Protein AF-A0A4Q3JAD6-F1 (afdb_monomer_lite)

pLDDT: mean 87.37, std 12.97, range [42.66, 97.69]

Secondary structure (DSSP, 8-state):
-PPPPPHHHHHHHHHHTTSS---HHHHHHHHHHHHHHHHHSPPPPPHHHHHHPPPPPPPP-------TTSSHHHHHHHHHH-

Structure (mmCIF, N/CA/C/O backbone):
data_AF-A0A4Q3JAD6-F1
#
_entry.id   AF-A0A4Q3JAD6-F1
#
loop_
_atom_site.group_PDB
_atom_site.id
_atom_site.type_symbol
_atom_site.label_atom_id
_atom_site.label_alt_id
_atom_site.label_comp_id
_atom_site.label_asym_id
_atom_site.label_entity_id
_atom_site.label_seq_id
_atom_site.pdbx_PDB_ins_code
_atom_site.Cartn_x
_atom_site.Cartn_y
_atom_site.Cartn_z
_atom_site.occupancy
_atom_site.B_iso_or_equiv
_atom_site.auth_seq_id
_atom_site.auth_comp_id
_atom_site.auth_asym_id
_atom_site.auth_atom_id
_atom_site.pdbx_PDB_model_num
ATOM 1 N N . MET A 1 1 ? 17.916 -14.159 -3.649 1.00 42.66 1 MET A N 1
ATOM 2 C CA . MET A 1 1 ? 17.243 -12.913 -3.226 1.00 42.66 1 MET A CA 1
ATOM 3 C C . MET A 1 1 ? 15.758 -13.210 -3.257 1.00 42.66 1 MET A C 1
ATOM 5 O O . MET A 1 1 ? 15.300 -13.686 -4.288 1.00 42.66 1 MET A O 1
ATOM 9 N N . ALA A 1 2 ? 15.055 -13.105 -2.127 1.00 45.03 2 ALA A N 1
ATOM 10 C CA . ALA A 1 2 ? 13.612 -13.339 -2.106 1.00 45.03 2 ALA A CA 1
ATOM 11 C C . ALA A 1 2 ? 12.946 -12.341 -3.063 1.00 45.03 2 ALA A C 1
ATOM 13 O O . ALA A 1 2 ? 13.347 -11.179 -3.087 1.00 45.03 2 ALA A O 1
ATOM 14 N N . SER A 1 3 ? 12.007 -12.798 -3.893 1.00 55.09 3 SER A N 1
ATOM 15 C CA . SER A 1 3 ? 11.213 -11.884 -4.715 1.00 55.09 3 SER A CA 1
ATOM 16 C C . SER A 1 3 ? 10.540 -10.862 -3.801 1.00 55.09 3 SER A C 1
ATOM 18 O O . SER A 1 3 ? 10.007 -11.282 -2.766 1.00 55.09 3 SER A O 1
ATOM 20 N N . PRO A 1 4 ? 10.578 -9.565 -4.150 1.00 68.31 4 PRO A N 1
ATOM 21 C CA . PRO A 1 4 ? 9.959 -8.548 -3.325 1.00 68.31 4 PRO A CA 1
ATOM 22 C C . PRO A 1 4 ? 8.477 -8.871 -3.173 1.00 68.31 4 PRO A C 1
ATOM 24 O O . PRO A 1 4 ? 7.808 -9.256 -4.141 1.00 68.31 4 PRO A O 1
ATOM 27 N N . ARG A 1 5 ? 7.988 -8.817 -1.937 1.00 86.25 5 ARG A N 1
ATOM 28 C CA . ARG A 1 5 ? 6.576 -9.093 -1.665 1.00 86.25 5 ARG A CA 1
ATOM 29 C C . ARG A 1 5 ? 5.765 -7.886 -2.167 1.00 86.25 5 ARG A C 1
ATOM 31 O O . ARG A 1 5 ? 6.246 -6.765 -2.122 1.00 86.25 5 ARG A O 1
ATOM 38 N N . PRO A 1 6 ? 4.540 -8.047 -2.665 1.00 94.94 6 PRO A N 1
ATOM 39 C CA . PRO A 1 6 ? 3.669 -6.896 -2.859 1.00 94.94 6 PRO A CA 1
ATOM 40 C C . PRO A 1 6 ? 3.301 -6.259 -1.508 1.00 94.94 6 PRO A C 1
ATOM 42 O O . PRO A 1 6 ? 3.044 -6.952 -0.517 1.00 94.94 6 PRO A O 1
ATOM 45 N N . VAL A 1 7 ? 3.222 -4.934 -1.466 1.00 96.44 7 VAL A N 1
ATOM 46 C CA . VAL A 1 7 ? 2.689 -4.160 -0.339 1.00 96.44 7 VAL A CA 1
ATOM 47 C C . VAL A 1 7 ? 1.239 -4.543 -0.076 1.00 96.44 7 VAL A C 1
ATOM 49 O O . VAL A 1 7 ? 0.832 -4.654 1.081 1.00 96.44 7 VAL A O 1
ATOM 52 N N . SER A 1 8 ? 0.456 -4.778 -1.132 1.00 97.19 8 SER A N 1
ATOM 53 C CA . SER A 1 8 ? -0.932 -5.237 -1.000 1.00 97.19 8 SER A CA 1
ATOM 54 C C . SER A 1 8 ? -1.037 -6.578 -0.273 1.00 97.19 8 SER A C 1
ATOM 56 O O . SER A 1 8 ? -1.896 -6.724 0.598 1.00 97.19 8 SER A O 1
ATOM 58 N N . ASP A 1 9 ? -0.124 -7.512 -0.540 1.00 97.06 9 ASP A N 1
ATOM 59 C CA . ASP A 1 9 ? -0.070 -8.810 0.139 1.00 97.06 9 ASP A CA 1
ATOM 60 C C . ASP A 1 9 ? 0.330 -8.659 1.610 1.00 97.06 9 ASP A C 1
ATOM 62 O O . ASP A 1 9 ? -0.262 -9.288 2.492 1.00 97.06 9 ASP A O 1
ATOM 66 N N . ALA A 1 10 ? 1.313 -7.801 1.902 1.00 96.31 10 ALA A N 1
ATOM 67 C CA . ALA A 1 10 ? 1.719 -7.514 3.276 1.00 96.3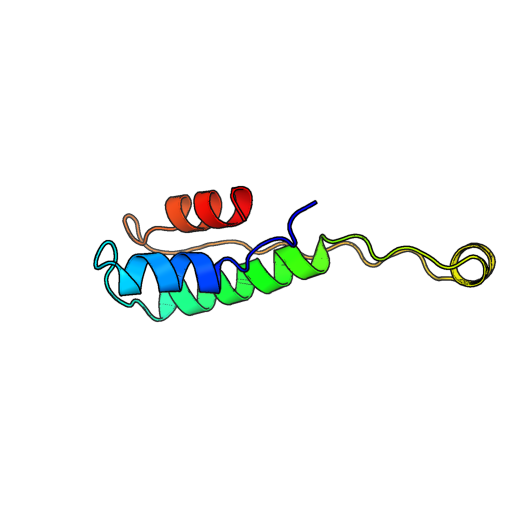1 10 ALA A CA 1
ATOM 68 C C . ALA A 1 10 ? 0.576 -6.869 4.082 1.00 96.31 10 ALA A C 1
ATOM 70 O O . ALA A 1 10 ? 0.293 -7.287 5.209 1.00 96.31 10 ALA A O 1
ATOM 71 N N . LEU A 1 11 ? -0.142 -5.916 3.480 1.00 97.38 11 LEU A N 1
ATOM 72 C CA . LEU A 1 11 ? -1.331 -5.297 4.063 1.00 97.38 11 LEU A CA 1
ATOM 73 C C . LEU A 1 11 ? -2.445 -6.330 4.297 1.00 97.38 11 LEU A C 1
ATOM 75 O O . LEU A 1 11 ? -3.014 -6.389 5.389 1.00 97.38 11 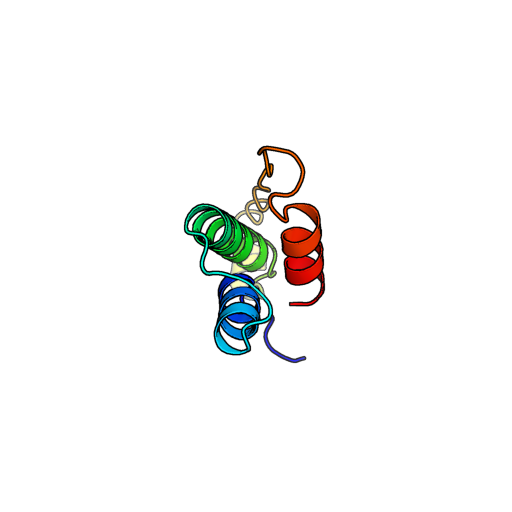LEU A O 1
ATOM 79 N N . ALA A 1 12 ? -2.735 -7.176 3.305 1.00 97.06 12 ALA A N 1
ATOM 80 C CA . ALA A 1 12 ? -3.745 -8.226 3.411 1.00 97.06 12 ALA A CA 1
ATOM 81 C C . ALA A 1 12 ? -3.412 -9.225 4.528 1.00 97.06 12 ALA A C 1
ATOM 83 O O . ALA A 1 12 ? -4.300 -9.633 5.276 1.00 97.06 12 ALA A O 1
ATOM 84 N N . ALA A 1 13 ? -2.133 -9.567 4.706 1.00 96.81 13 ALA A N 1
ATOM 85 C CA . ALA A 1 13 ? -1.686 -10.430 5.792 1.00 96.81 13 ALA A CA 1
ATOM 86 C C . ALA A 1 13 ? -1.912 -9.801 7.178 1.00 96.81 13 ALA A C 1
ATOM 88 O O . ALA A 1 13 ? -2.276 -10.511 8.115 1.00 96.81 13 ALA A O 1
ATOM 89 N N . LEU A 1 14 ? -1.728 -8.484 7.331 1.00 96.62 14 LEU A N 1
ATOM 90 C CA . LEU A 1 14 ? -2.034 -7.779 8.582 1.00 96.62 14 LEU A CA 1
ATOM 91 C C . LEU A 1 14 ? -3.538 -7.748 8.875 1.00 96.62 14 LEU A C 1
ATOM 93 O O . LEU A 1 14 ? -3.939 -7.952 10.023 1.00 96.62 14 LEU A O 1
ATOM 97 N N . VAL A 1 15 ? -4.368 -7.555 7.846 1.00 97.62 15 VAL A N 1
ATOM 98 C CA . VAL A 1 15 ? -5.832 -7.629 7.973 1.00 97.62 15 VAL A CA 1
ATOM 99 C C . VAL A 1 15 ? -6.276 -9.042 8.351 1.00 97.62 15 VAL A C 1
ATOM 101 O O . VAL A 1 15 ? -7.050 -9.211 9.289 1.00 97.62 15 VAL A O 1
ATOM 104 N N . ALA A 1 16 ? -5.741 -10.072 7.690 1.00 97.69 16 ALA A N 1
ATOM 105 C CA . ALA A 1 16 ? -6.058 -11.471 7.981 1.00 97.69 16 ALA A CA 1
ATOM 106 C C . ALA A 1 16 ? -5.673 -11.885 9.413 1.00 97.69 16 ALA A C 1
ATOM 108 O O . ALA A 1 16 ? -6.342 -12.718 10.020 1.00 97.69 16 ALA A O 1
ATOM 109 N N . LYS A 1 17 ? -4.620 -11.279 9.975 1.00 97.56 17 LYS A N 1
ATOM 110 C CA . LYS A 1 17 ? -4.199 -11.463 11.374 1.00 97.56 17 LYS A CA 1
ATOM 111 C C . LYS A 1 17 ? -5.019 -10.644 12.381 1.00 97.56 17 LYS A C 1
ATOM 113 O O . LYS A 1 17 ? -4.761 -10.742 13.576 1.00 97.56 17 LYS A O 1
ATOM 118 N N . GLY A 1 18 ? -5.955 -9.812 11.924 1.00 97.44 18 GLY A N 1
ATOM 119 C CA . GLY A 1 18 ? -6.744 -8.916 12.772 1.00 97.44 18 GLY A CA 1
ATOM 120 C C . GLY A 1 18 ? -5.965 -7.720 13.333 1.00 97.44 18 GLY A C 1
ATOM 121 O O . GLY A 1 18 ? -6.487 -7.005 14.182 1.00 97.44 18 GLY A O 1
ATOM 122 N N . ALA A 1 19 ? -4.732 -7.482 12.870 1.00 96.75 19 ALA A N 1
ATOM 123 C CA . ALA A 1 19 ? -3.919 -6.345 13.304 1.00 96.75 19 ALA A CA 1
ATOM 124 C C . ALA A 1 19 ? -4.408 -5.019 12.698 1.00 96.75 19 ALA A C 1
ATOM 126 O O . ALA A 1 19 ? -4.204 -3.955 13.278 1.00 96.75 19 ALA A O 1
ATOM 127 N N . LEU A 1 20 ? -5.056 -5.088 11.532 1.00 95.62 20 LEU A N 1
ATOM 128 C CA . LEU A 1 20 ? -5.667 -3.955 10.845 1.00 95.62 20 LEU A CA 1
ATOM 129 C C . LEU A 1 20 ? -7.104 -4.291 10.447 1.00 95.62 20 LEU A C 1
ATOM 131 O O . LEU A 1 20 ? -7.445 -5.442 10.180 1.00 95.62 20 LEU A O 1
ATOM 135 N N . THR A 1 21 ? -7.943 -3.262 10.365 1.00 95.88 21 THR A N 1
ATOM 136 C CA . THR A 1 21 ? -9.264 -3.378 9.735 1.00 95.88 21 THR A CA 1
ATOM 137 C C . THR A 1 21 ? -9.121 -3.180 8.230 1.00 95.88 21 THR A C 1
ATOM 139 O O . THR A 1 21 ? -8.289 -2.397 7.778 1.00 95.88 21 THR A O 1
ATOM 142 N N . CYS A 1 22 ? -9.943 -3.878 7.450 1.00 94.69 22 CYS A N 1
ATOM 143 C CA . CYS A 1 22 ? -10.011 -3.695 6.006 1.00 94.69 22 CYS A CA 1
ATOM 144 C C . CYS A 1 22 ? -10.374 -2.236 5.656 1.00 94.69 22 CYS A C 1
ATOM 146 O O . CYS A 1 22 ? -11.451 -1.763 6.018 1.00 94.69 22 CYS A O 1
ATOM 148 N N . ASP A 1 23 ? -9.484 -1.535 4.947 1.00 95.62 23 ASP A N 1
ATOM 149 C CA . ASP A 1 23 ? -9.691 -0.169 4.454 1.00 95.62 23 ASP A CA 1
ATOM 150 C C . ASP A 1 23 ? -9.408 -0.111 2.944 1.00 95.62 23 ASP A C 1
ATOM 152 O O . ASP A 1 23 ? -8.274 -0.288 2.489 1.00 95.62 23 ASP A O 1
ATOM 156 N N . SER A 1 24 ? -10.451 0.164 2.157 1.00 95.56 24 SER A N 1
ATOM 157 C CA . SER A 1 24 ? -10.369 0.277 0.693 1.00 95.56 24 SER A CA 1
ATOM 158 C C . SER A 1 24 ? -9.376 1.343 0.206 1.00 95.56 24 SER A C 1
ATOM 160 O O . SER A 1 24 ? -8.741 1.161 -0.833 1.00 95.56 24 SER A O 1
ATOM 162 N N . LEU A 1 25 ? -9.181 2.434 0.959 1.00 95.12 25 LEU A N 1
ATOM 163 C CA . LEU A 1 25 ? -8.226 3.482 0.596 1.00 95.12 25 LEU A CA 1
ATOM 164 C C . LEU A 1 25 ? -6.788 3.014 0.814 1.00 95.12 25 LEU A C 1
ATOM 166 O O . LEU A 1 25 ? -5.915 3.314 0.000 1.00 95.12 25 LEU A O 1
ATOM 170 N N . GLN A 1 26 ? -6.543 2.242 1.877 1.00 96.50 26 GLN A N 1
ATOM 171 C CA . GLN A 1 26 ? -5.235 1.628 2.104 1.00 96.50 26 GLN A CA 1
ATOM 172 C C . GLN A 1 26 ? -4.918 0.578 1.039 1.00 96.50 26 GLN A C 1
ATOM 174 O O . GLN A 1 26 ? -3.787 0.532 0.567 1.00 96.50 26 GLN A O 1
ATOM 179 N N . GLN A 1 27 ? -5.906 -0.206 0.599 1.00 96.75 27 GLN A N 1
ATOM 180 C CA . GLN A 1 27 ? -5.728 -1.171 -0.492 1.00 96.75 27 GLN A CA 1
ATOM 181 C C . GLN A 1 27 ? -5.374 -0.485 -1.816 1.00 96.75 27 GLN A C 1
ATOM 183 O O . GLN A 1 27 ? -4.430 -0.894 -2.487 1.00 96.75 27 GLN A O 1
ATOM 188 N N . ALA A 1 28 ? -6.083 0.591 -2.175 1.00 96.75 28 ALA A N 1
ATOM 189 C CA . ALA A 1 28 ? -5.787 1.355 -3.387 1.00 96.75 28 ALA A CA 1
ATOM 190 C C . ALA A 1 28 ? -4.391 2.005 -3.337 1.00 96.75 28 ALA A C 1
ATOM 192 O O . ALA A 1 28 ? -3.655 2.018 -4.329 1.00 96.75 28 ALA A O 1
ATOM 193 N N . ALA A 1 29 ? -4.006 2.516 -2.166 1.00 97.00 29 ALA A N 1
ATOM 194 C CA . ALA A 1 29 ? -2.666 3.029 -1.924 1.00 97.00 29 ALA A CA 1
ATOM 195 C C . ALA A 1 29 ? -1.601 1.927 -2.059 1.00 97.00 29 ALA A C 1
ATOM 197 O O . ALA A 1 29 ? -0.636 2.119 -2.793 1.00 97.00 29 ALA A O 1
ATOM 198 N N . ALA A 1 30 ? -1.800 0.763 -1.435 1.00 97.12 30 ALA A N 1
ATOM 199 C CA . ALA A 1 30 ? -0.888 -0.377 -1.527 1.00 97.12 30 ALA A CA 1
ATOM 200 C C . ALA A 1 30 ? -0.713 -0.861 -2.977 1.00 97.12 30 ALA A C 1
ATOM 202 O O . ALA A 1 30 ? 0.415 -0.999 -3.432 1.00 97.12 30 ALA A O 1
ATOM 203 N N . ALA A 1 31 ? -1.796 -0.977 -3.751 1.00 96.94 31 ALA A N 1
ATOM 204 C CA . ALA A 1 31 ? -1.720 -1.334 -5.172 1.00 96.94 31 ALA A CA 1
ATOM 205 C C . ALA A 1 31 ? -0.938 -0.299 -6.006 1.00 96.94 31 ALA A C 1
ATOM 207 O O . ALA A 1 31 ? -0.218 -0.637 -6.948 1.00 96.94 31 ALA A O 1
ATOM 208 N N . THR A 1 32 ? -1.044 0.988 -5.654 1.00 96.62 32 THR A N 1
ATOM 209 C CA . THR A 1 32 ? -0.245 2.042 -6.295 1.00 96.62 32 THR A CA 1
ATOM 210 C C . THR A 1 32 ? 1.242 1.878 -5.982 1.00 96.62 32 THR A C 1
ATOM 212 O O . THR A 1 32 ? 2.072 2.144 -6.853 1.00 96.62 32 THR A O 1
ATOM 215 N N . LEU A 1 33 ? 1.579 1.444 -4.767 1.00 96.06 33 LEU A N 1
ATOM 216 C CA . LEU A 1 33 ? 2.950 1.176 -4.339 1.00 96.06 33 LEU A CA 1
ATOM 217 C C . LEU A 1 33 ? 3.512 -0.099 -4.962 1.00 96.06 33 LEU A C 1
ATOM 219 O O . LEU A 1 33 ? 4.657 -0.071 -5.395 1.00 96.06 33 LEU A O 1
ATOM 223 N N . ASP A 1 34 ? 2.704 -1.142 -5.142 1.00 95.75 34 ASP A N 1
ATOM 224 C CA . ASP A 1 34 ? 3.101 -2.346 -5.885 1.00 95.75 34 ASP A CA 1
ATOM 225 C C . ASP A 1 34 ? 3.555 -2.000 -7.302 1.00 95.75 34 ASP A C 1
ATOM 227 O O . ASP A 1 34 ? 4.593 -2.467 -7.770 1.00 95.75 34 ASP A O 1
ATOM 231 N N . ARG A 1 35 ? 2.814 -1.112 -7.979 1.00 94.06 35 ARG A N 1
ATOM 232 C CA . ARG A 1 35 ? 3.223 -0.586 -9.286 1.00 94.06 35 ARG A CA 1
ATOM 233 C C . ARG A 1 35 ? 4.560 0.152 -9.195 1.00 94.06 35 ARG A C 1
ATOM 235 O O . ARG A 1 35 ? 5.409 -0.056 -10.053 1.00 94.06 35 ARG A O 1
ATOM 242 N N . VAL A 1 36 ? 4.757 1.020 -8.195 1.00 93.38 36 VAL A N 1
ATOM 243 C CA . VAL A 1 36 ? 6.037 1.737 -8.024 1.00 93.38 36 VAL A CA 1
ATOM 244 C C . VAL A 1 36 ? 7.181 0.748 -7.804 1.00 93.38 36 VAL A C 1
ATOM 246 O O . VAL A 1 36 ? 8.215 0.894 -8.446 1.00 93.38 36 VAL A O 1
ATOM 249 N N . ALA A 1 37 ? 6.996 -0.265 -6.955 1.00 91.88 37 ALA A N 1
ATOM 250 C CA . ALA A 1 37 ? 7.990 -1.307 -6.712 1.00 91.88 37 ALA A CA 1
ATOM 251 C C . ALA A 1 37 ? 8.330 -2.045 -8.012 1.00 91.88 37 ALA A C 1
ATOM 253 O O . ALA A 1 37 ? 9.499 -2.164 -8.369 1.00 91.88 37 ALA A O 1
ATOM 254 N N . ALA A 1 38 ? 7.314 -2.462 -8.772 1.00 89.69 38 ALA A N 1
ATOM 255 C CA . ALA A 1 38 ? 7.498 -3.135 -10.054 1.00 89.69 38 ALA A CA 1
ATOM 256 C C . ALA A 1 38 ? 8.224 -2.260 -11.092 1.00 89.69 38 ALA A C 1
ATOM 258 O O . ALA A 1 38 ? 9.050 -2.770 -11.847 1.00 89.69 38 ALA A O 1
ATOM 259 N N . ASP A 1 39 ? 7.945 -0.953 -11.116 1.00 88.12 39 ASP A N 1
ATOM 260 C CA . ASP A 1 39 ? 8.623 0.010 -11.990 1.00 88.12 39 ASP A CA 1
ATOM 261 C C . ASP A 1 39 ? 10.092 0.243 -11.577 1.00 88.12 39 ASP A C 1
ATOM 263 O O . ASP A 1 39 ? 10.910 0.604 -12.423 1.00 88.12 39 ASP A O 1
ATOM 267 N N . LEU A 1 40 ? 10.428 0.063 -10.292 1.00 87.06 40 LEU A N 1
ATOM 268 C CA . LEU A 1 40 ? 11.785 0.222 -9.752 1.00 87.06 40 LEU A CA 1
ATOM 269 C C . LEU A 1 40 ? 12.677 -1.005 -9.968 1.00 87.06 40 LEU A C 1
ATOM 271 O O . LEU A 1 40 ? 13.900 -0.863 -9.976 1.00 87.06 40 LEU A O 1
ATOM 275 N N . VAL A 1 41 ? 12.102 -2.198 -10.143 1.00 83.69 41 VAL A N 1
ATOM 276 C CA . VAL A 1 41 ? 12.881 -3.412 -10.421 1.00 83.69 41 VAL A CA 1
ATOM 277 C C . VAL A 1 41 ? 13.552 -3.282 -11.790 1.00 83.69 41 VAL A C 1
ATOM 279 O O . VAL A 1 41 ? 12.893 -3.283 -12.834 1.00 83.69 41 VAL A O 1
ATOM 282 N N . GLU A 1 42 ? 14.886 -3.204 -11.799 1.00 70.12 42 GLU A N 1
ATOM 283 C CA . GLU A 1 42 ? 15.653 -3.217 -13.042 1.00 70.12 42 GLU A CA 1
ATOM 284 C C . GLU A 1 42 ? 15.439 -4.541 -13.781 1.00 70.12 42 GLU A C 1
ATOM 286 O O . GLU A 1 42 ? 15.712 -5.629 -13.269 1.00 70.12 42 GLU A O 1
ATOM 291 N N . LYS A 1 43 ? 14.968 -4.453 -15.027 1.00 66.69 43 LYS A N 1
ATOM 292 C CA . LYS A 1 43 ? 14.943 -5.611 -15.919 1.00 66.69 43 LYS A CA 1
ATOM 293 C C . LYS A 1 43 ? 16.355 -5.842 -16.462 1.00 66.69 43 LYS A C 1
ATOM 295 O O . LYS A 1 43 ? 16.939 -4.893 -16.995 1.00 66.69 43 LYS A O 1
ATOM 300 N N . PRO A 1 44 ? 16.900 -7.071 -16.382 1.00 61.12 44 PRO A N 1
ATOM 301 C CA . PRO A 1 44 ? 18.190 -7.373 -16.987 1.00 61.12 44 PRO A CA 1
ATOM 302 C C . PRO A 1 44 ? 18.123 -7.076 -18.488 1.00 61.12 44 PRO A C 1
ATOM 304 O O . PRO A 1 44 ? 17.235 -7.567 -19.186 1.00 61.12 44 PRO A O 1
ATOM 307 N N . ARG A 1 45 ? 19.039 -6.235 -18.978 1.00 64.56 45 ARG A N 1
ATOM 308 C CA . ARG A 1 45 ? 19.140 -5.920 -20.407 1.00 64.56 45 ARG A CA 1
ATOM 309 C C . ARG A 1 45 ? 19.834 -7.053 -21.145 1.00 64.56 45 ARG A C 1
ATOM 311 O O . ARG A 1 45 ? 20.892 -7.509 -20.714 1.00 64.56 45 ARG A O 1
ATOM 318 N N . GLY A 1 46 ? 19.270 -7.473 -22.275 1.00 70.75 46 GLY A N 1
ATOM 319 C CA . GLY A 1 46 ? 19.951 -8.390 -23.181 1.00 70.75 46 GLY A CA 1
ATOM 320 C C . GLY A 1 46 ? 21.116 -7.714 -23.915 1.00 70.75 46 GLY A C 1
ATOM 321 O O . GLY A 1 46 ? 21.196 -6.490 -24.008 1.00 70.75 46 GLY A O 1
ATOM 322 N N . ILE A 1 47 ? 22.002 -8.520 -24.507 1.00 73.81 47 ILE A N 1
ATOM 323 C CA . ILE A 1 47 ? 23.158 -8.037 -25.292 1.00 73.81 47 ILE A CA 1
ATOM 324 C C . ILE A 1 47 ? 22.695 -7.150 -26.467 1.00 73.81 47 ILE A C 1
ATOM 326 O O . ILE A 1 47 ? 23.315 -6.133 -26.771 1.00 73.81 47 ILE A O 1
ATOM 330 N N . LEU A 1 48 ? 21.558 -7.488 -27.086 1.00 74.19 48 LEU A N 1
ATOM 331 C CA . LEU A 1 48 ? 20.957 -6.707 -28.174 1.00 74.19 48 LEU A CA 1
ATOM 332 C C . LEU A 1 48 ? 20.349 -5.376 -27.690 1.00 74.19 48 LEU A C 1
ATOM 334 O O . LEU A 1 48 ? 20.462 -4.368 -28.390 1.00 74.19 48 LEU A O 1
ATOM 338 N N . ASP A 1 49 ? 19.787 -5.334 -26.475 1.00 70.56 49 ASP A N 1
ATOM 339 C CA . ASP A 1 49 ? 19.269 -4.097 -25.867 1.00 70.56 49 ASP A CA 1
ATOM 340 C C . ASP A 1 49 ? 20.393 -3.103 -25.552 1.00 70.56 49 ASP A C 1
ATOM 342 O O . ASP A 1 49 ? 20.166 -1.896 -25.512 1.00 70.56 49 ASP A O 1
ATOM 346 N N . SER A 1 50 ? 21.623 -3.580 -25.343 1.00 69.12 50 SER A N 1
ATOM 347 C CA . SER A 1 50 ? 22.779 -2.703 -25.142 1.00 69.12 50 SER A CA 1
ATOM 348 C C . SER A 1 50 ? 23.247 -2.010 -26.426 1.00 69.12 50 SER A C 1
ATOM 350 O O . SER A 1 50 ? 23.868 -0.954 -26.333 1.00 69.12 50 SER A O 1
ATOM 352 N N . LEU A 1 51 ? 22.991 -2.592 -27.604 1.00 75.88 51 LEU A N 1
ATOM 353 C CA . LEU A 1 51 ? 23.464 -2.067 -28.893 1.00 75.88 51 LEU A CA 1
ATOM 354 C C . LEU A 1 51 ? 22.413 -1.214 -29.614 1.00 75.88 51 LEU A C 1
ATOM 356 O O . LEU A 1 51 ? 22.773 -0.272 -30.313 1.00 75.88 51 LEU A O 1
ATOM 360 N N . PHE A 1 52 ? 21.124 -1.515 -29.430 1.00 79.50 52 PHE A N 1
ATOM 361 C CA . PHE A 1 52 ? 20.029 -0.818 -30.122 1.00 79.50 52 PHE A CA 1
ATOM 362 C C . PHE A 1 52 ? 18.880 -0.382 -29.197 1.00 79.50 52 PHE A C 1
ATOM 364 O O . PHE A 1 52 ? 17.885 0.177 -29.664 1.00 79.50 52 PHE A O 1
ATOM 371 N N . GLY A 1 53 ? 18.978 -0.640 -27.890 1.00 68.50 53 GLY A N 1
ATOM 372 C CA . GLY A 1 53 ? 17.899 -0.372 -26.943 1.00 68.50 53 GLY A CA 1
ATOM 373 C C . GLY A 1 53 ? 17.787 1.098 -26.544 1.00 68.50 53 GLY A C 1
ATOM 374 O O . GLY A 1 53 ? 18.771 1.826 -26.402 1.00 68.50 53 GLY A O 1
ATOM 375 N N . LYS A 1 54 ? 16.547 1.539 -26.317 1.00 68.69 54 LYS A N 1
ATOM 376 C CA . LYS A 1 54 ? 16.255 2.853 -25.732 1.00 68.69 54 LYS A CA 1
ATOM 377 C C . LYS A 1 54 ? 16.655 2.876 -24.249 1.00 68.69 54 LYS A C 1
ATOM 379 O O . LYS A 1 54 ? 16.572 1.841 -23.583 1.00 68.69 54 LYS A O 1
ATOM 384 N N . PRO A 1 55 ? 17.046 4.045 -23.705 1.00 68.31 55 PRO A N 1
ATOM 385 C CA . PRO A 1 55 ? 17.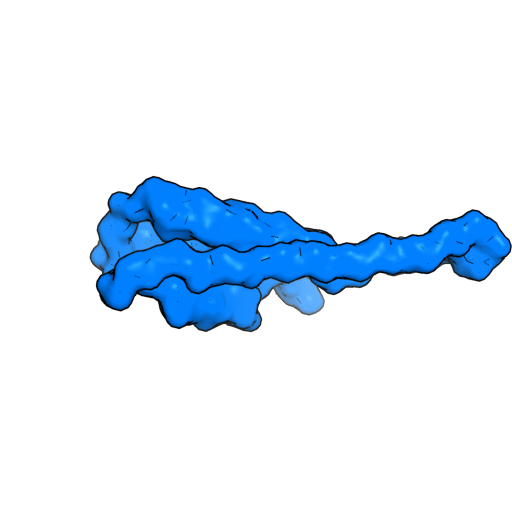300 4.186 -22.275 1.00 68.31 55 PRO A CA 1
ATOM 386 C C . PRO A 1 55 ? 16.065 3.773 -21.459 1.00 68.31 55 PRO A C 1
ATOM 388 O O . PRO A 1 55 ? 14.932 3.902 -21.939 1.00 68.31 55 PRO A O 1
ATOM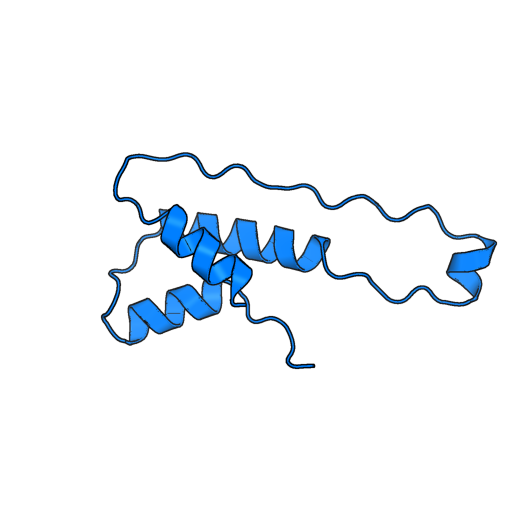 391 N N . PRO A 1 56 ? 16.266 3.263 -20.232 1.00 69.31 56 PRO A N 1
ATOM 392 C CA . PRO A 1 56 ? 15.183 2.718 -19.442 1.00 69.31 56 PRO A CA 1
ATOM 393 C C . PRO A 1 56 ? 14.290 3.880 -19.005 1.00 69.31 56 PRO A C 1
ATOM 395 O O . PRO A 1 56 ? 14.768 4.957 -18.637 1.00 69.31 56 PRO A O 1
ATOM 398 N N . ARG A 1 57 ? 12.974 3.690 -19.069 1.00 73.81 57 ARG A N 1
ATOM 399 C CA . ARG A 1 57 ? 12.046 4.716 -18.600 1.00 73.81 57 ARG A CA 1
ATOM 40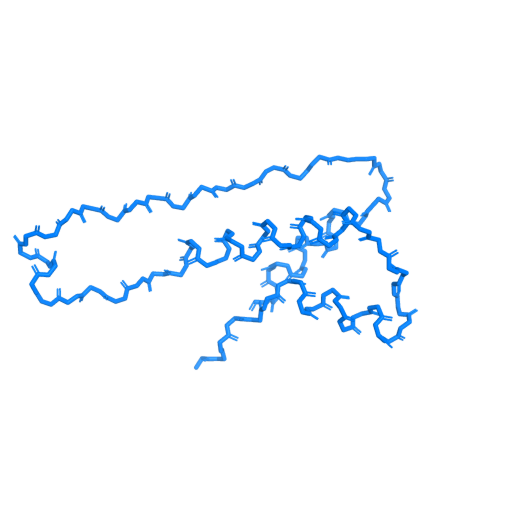0 C C . ARG A 1 57 ? 12.174 4.809 -17.082 1.00 73.81 57 ARG A C 1
ATOM 402 O O . ARG A 1 57 ? 11.952 3.815 -16.403 1.00 73.81 57 ARG A O 1
ATOM 409 N N . ALA A 1 58 ? 12.513 5.990 -16.569 1.00 81.75 58 ALA A N 1
ATOM 410 C CA . ALA A 1 58 ? 12.585 6.217 -15.130 1.00 81.75 58 ALA A CA 1
ATOM 411 C C . ALA A 1 58 ? 11.240 5.885 -14.462 1.00 81.75 58 ALA A C 1
ATOM 413 O O . ALA A 1 58 ? 10.179 6.288 -14.962 1.00 81.75 58 ALA A O 1
ATOM 414 N N . ALA A 1 59 ? 11.301 5.166 -13.339 1.00 87.38 59 ALA A N 1
ATOM 415 C CA . ALA A 1 59 ? 10.131 4.827 -12.545 1.00 87.38 59 ALA A CA 1
ATOM 416 C C . ALA A 1 59 ? 9.417 6.104 -12.086 1.00 87.38 59 ALA A C 1
ATOM 418 O O . ALA A 1 59 ? 10.039 7.050 -11.597 1.00 87.38 59 ALA A O 1
ATOM 419 N N . ARG A 1 60 ? 8.091 6.146 -12.245 1.00 90.56 60 ARG A N 1
ATOM 420 C CA . ARG A 1 60 ? 7.282 7.253 -11.727 1.00 90.56 60 ARG A CA 1
ATOM 421 C C . ARG A 1 60 ? 6.842 6.932 -10.305 1.00 90.56 60 ARG A C 1
ATOM 423 O O . ARG A 1 60 ? 6.087 5.980 -10.092 1.00 90.56 60 ARG A O 1
ATOM 430 N N . GLY A 1 61 ? 7.278 7.764 -9.362 1.00 93.06 61 GLY A N 1
ATOM 431 C CA . GLY A 1 61 ? 6.853 7.692 -7.966 1.00 93.06 61 GLY A CA 1
ATOM 432 C C . GLY A 1 61 ? 5.362 7.984 -7.769 1.00 93.06 61 GLY A C 1
ATOM 433 O O . GLY A 1 61 ? 4.638 8.327 -8.707 1.00 93.06 61 GLY A O 1
ATOM 434 N N . ALA A 1 62 ? 4.906 7.845 -6.528 1.00 94.25 62 ALA A N 1
ATOM 435 C CA . ALA A 1 62 ? 3.557 8.191 -6.093 1.00 94.25 62 ALA A CA 1
ATOM 436 C C . ALA A 1 62 ? 3.628 9.097 -4.859 1.00 94.25 62 ALA A C 1
ATOM 438 O O . ALA A 1 62 ? 4.549 8.976 -4.054 1.00 94.25 62 ALA A O 1
ATOM 439 N N . TYR A 1 63 ? 2.652 9.994 -4.709 1.00 95.06 63 TYR A N 1
ATOM 440 C CA . TYR A 1 63 ? 2.522 10.839 -3.525 1.00 95.06 63 TYR A CA 1
ATOM 441 C C . TYR A 1 63 ?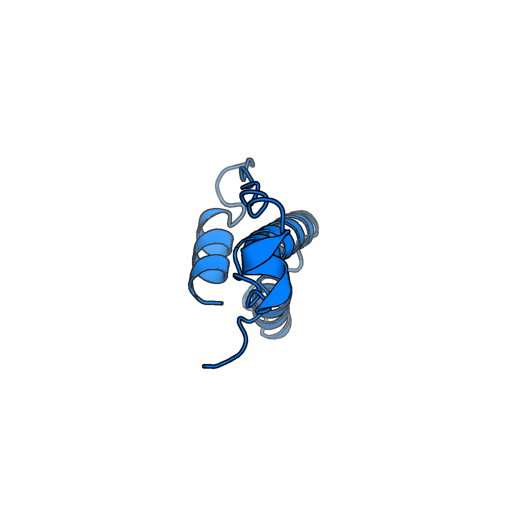 1.309 10.397 -2.710 1.00 95.06 63 TYR A C 1
ATOM 443 O O . TYR A 1 63 ? 0.176 10.443 -3.190 1.00 95.06 63 TYR A O 1
ATOM 451 N N . LEU A 1 64 ? 1.549 9.957 -1.477 1.00 93.94 64 LEU A N 1
ATOM 452 C CA . LEU A 1 64 ? 0.500 9.523 -0.560 1.00 93.94 64 LEU A CA 1
ATOM 453 C C . LEU A 1 64 ? -0.065 10.722 0.197 1.00 93.94 64 LEU A C 1
ATOM 455 O O . LEU A 1 64 ? 0.574 11.268 1.095 1.00 93.94 64 LEU A O 1
ATOM 459 N N . VAL A 1 65 ? -1.299 11.094 -0.132 1.00 93.75 65 VAL A N 1
ATOM 460 C CA . VAL A 1 65 ? -2.045 12.164 0.536 1.00 93.75 65 VAL A CA 1
ATOM 461 C C . VAL A 1 65 ? -3.270 11.594 1.243 1.00 93.75 65 VAL A C 1
ATOM 463 O O . VAL A 1 65 ? -3.935 10.690 0.749 1.00 93.75 65 VAL A O 1
ATOM 466 N N . GLY A 1 66 ? -3.567 12.112 2.431 1.00 91.94 66 GLY A N 1
ATOM 467 C CA . GLY A 1 66 ? -4.728 11.688 3.206 1.00 91.94 66 GLY A CA 1
ATOM 468 C C . GLY A 1 66 ? -4.691 12.208 4.636 1.00 91.94 66 GLY A C 1
ATOM 469 O O . GLY A 1 66 ? -3.651 12.671 5.113 1.00 91.94 66 GLY A O 1
ATOM 470 N N . GLN A 1 67 ? -5.820 12.088 5.335 1.00 93.06 67 GLN A N 1
ATOM 471 C CA . GLN A 1 67 ? -5.979 12.534 6.722 1.00 93.06 67 GLN A CA 1
ATOM 472 C C . GLN A 1 67 ? -4.932 11.914 7.670 1.00 93.06 67 GLN A C 1
ATOM 474 O O . GLN A 1 67 ? -4.354 10.852 7.402 1.00 93.06 67 GLN A O 1
ATOM 479 N N . VAL A 1 68 ? -4.666 12.593 8.788 1.00 92.69 68 VAL A N 1
ATOM 480 C CA . VAL A 1 68 ? -3.808 12.077 9.869 1.00 92.69 68 VAL A CA 1
ATOM 481 C C . VAL A 1 68 ? -4.405 10.772 10.417 1.00 92.69 68 VAL A C 1
ATOM 483 O O . VAL A 1 68 ? -5.620 10.606 10.435 1.00 92.69 68 VAL A O 1
ATOM 486 N N . GLY A 1 69 ? -3.552 9.816 10.797 1.00 91.06 69 GLY A N 1
ATOM 487 C CA . GLY A 1 69 ? -3.989 8.530 11.361 1.00 91.06 69 GLY A CA 1
ATOM 488 C C . GLY A 1 69 ? -4.435 7.467 10.347 1.00 91.06 69 GLY A C 1
ATOM 489 O O . GLY A 1 69 ? -4.740 6.352 10.740 1.00 91.06 69 GLY A O 1
ATOM 490 N N . ARG A 1 70 ? -4.414 7.749 9.036 1.00 91.75 70 ARG A N 1
ATOM 491 C CA . ARG A 1 70 ? -4.812 6.784 7.983 1.00 91.75 70 ARG A CA 1
ATOM 492 C C . ARG A 1 70 ? -3.746 5.750 7.593 1.00 91.75 70 ARG A C 1
ATOM 494 O O . ARG A 1 70 ? -3.892 5.069 6.586 1.00 91.75 70 ARG A O 1
ATOM 501 N N . GLY A 1 71 ? -2.658 5.640 8.356 1.00 93.94 71 GLY A N 1
ATOM 502 C CA . GLY A 1 71 ? -1.633 4.612 8.127 1.00 93.94 71 GLY A CA 1
ATOM 503 C C . GLY A 1 71 ? -0.695 4.860 6.939 1.00 93.94 71 GLY A C 1
ATOM 504 O O . GLY A 1 71 ? -0.093 3.917 6.448 1.00 93.94 71 GLY A O 1
ATOM 505 N N . LYS A 1 72 ? -0.530 6.109 6.480 1.00 96.44 72 LYS A N 1
ATOM 506 C CA . LYS A 1 72 ? 0.392 6.443 5.371 1.00 96.44 72 LYS A CA 1
ATOM 507 C C . LYS A 1 72 ? 1.842 6.034 5.658 1.00 96.44 72 LYS A C 1
ATOM 509 O O . LYS A 1 72 ? 2.480 5.464 4.788 1.00 96.44 72 LYS A O 1
ATOM 514 N N . THR A 1 73 ? 2.340 6.315 6.866 1.00 95.88 73 THR A N 1
ATOM 515 C CA . THR A 1 73 ? 3.694 5.917 7.291 1.00 95.88 73 THR A CA 1
ATOM 516 C C . THR A 1 73 ? 3.829 4.401 7.320 1.00 95.88 73 THR A C 1
ATOM 518 O O . THR A 1 73 ? 4.718 3.882 6.673 1.00 95.88 73 THR A O 1
ATOM 521 N N . MET A 1 74 ? 2.866 3.697 7.923 1.00 96.25 74 MET A N 1
ATOM 522 C CA . MET A 1 74 ? 2.840 2.230 7.925 1.00 96.25 74 MET A CA 1
ATOM 523 C C . MET A 1 74 ? 2.867 1.643 6.504 1.00 96.25 74 MET A C 1
ATOM 525 O O . MET A 1 74 ? 3.609 0.706 6.253 1.00 96.25 74 MET A O 1
ATOM 529 N N . LEU A 1 75 ? 2.127 2.217 5.546 1.00 97.00 75 LEU A N 1
ATOM 530 C CA . LEU A 1 75 ? 2.196 1.785 4.143 1.00 97.00 75 LEU A CA 1
ATOM 531 C C . LEU A 1 75 ? 3.582 2.010 3.515 1.00 97.00 75 LEU A C 1
ATOM 533 O O . LEU A 1 75 ? 3.982 1.236 2.651 1.00 97.00 75 LEU A O 1
ATOM 537 N N . MET A 1 76 ? 4.305 3.056 3.926 1.00 96.19 76 MET A N 1
ATOM 538 C CA . MET A 1 76 ? 5.693 3.279 3.504 1.00 96.19 76 MET A CA 1
ATOM 539 C C . MET A 1 76 ? 6.666 2.309 4.163 1.00 96.19 76 MET A C 1
ATOM 541 O O . MET A 1 76 ? 7.579 1.846 3.487 1.00 96.19 76 MET A O 1
ATOM 545 N N . ASP A 1 77 ? 6.444 1.967 5.431 1.00 95.81 77 ASP A N 1
ATOM 546 C CA . ASP A 1 77 ? 7.232 0.955 6.134 1.00 95.81 77 ASP A CA 1
ATOM 547 C C . ASP A 1 77 ? 7.059 -0.404 5.442 1.00 95.81 77 ASP A C 1
ATOM 549 O O . ASP A 1 77 ? 8.044 -1.032 5.064 1.00 95.81 77 ASP A O 1
ATOM 553 N N . LEU A 1 78 ? 5.811 -0.793 5.139 1.00 95.25 78 LEU A N 1
ATOM 554 C CA . LEU A 1 78 ? 5.523 -1.997 4.357 1.00 95.25 78 LEU A CA 1
ATOM 555 C C . LEU A 1 78 ? 6.214 -1.963 2.993 1.00 95.25 78 LEU A C 1
ATOM 557 O O . LEU A 1 78 ? 6.872 -2.927 2.640 1.00 95.25 78 LEU A O 1
ATOM 561 N N . PHE A 1 79 ? 6.113 -0.859 2.248 1.00 94.88 79 PHE A N 1
ATOM 562 C CA . PHE A 1 79 ? 6.773 -0.718 0.945 1.00 94.88 79 PHE A CA 1
ATOM 563 C C . PHE A 1 79 ? 8.296 -0.871 0.999 1.00 94.88 79 PHE A C 1
ATOM 565 O O . PHE A 1 79 ? 8.893 -1.321 0.029 1.00 94.88 79 PHE A O 1
ATOM 572 N N . PHE A 1 80 ? 8.929 -0.484 2.105 1.00 91.94 80 PHE A N 1
ATOM 573 C CA . PHE A 1 80 ? 10.372 -0.625 2.273 1.00 91.94 80 PHE A CA 1
ATOM 574 C C . PHE A 1 80 ? 10.785 -2.039 2.708 1.00 91.94 80 PHE A C 1
ATOM 576 O O . PHE A 1 80 ? 11.857 -2.513 2.340 1.00 91.94 80 PHE A O 1
ATOM 583 N N . GLU A 1 81 ? 9.954 -2.708 3.508 1.00 90.62 81 GLU A N 1
ATOM 584 C CA . GLU A 1 81 ? 10.207 -4.066 4.005 1.00 90.62 81 GLU A CA 1
ATOM 585 C C . GLU A 1 81 ? 9.945 -5.164 2.966 1.00 90.62 81 GLU A C 1
ATOM 587 O O . GLU A 1 81 ? 10.379 -6.309 3.151 1.00 90.62 81 GLU A O 1
ATOM 592 N N . THR A 1 82 ? 9.183 -4.844 1.922 1.00 81.31 82 THR A N 1
ATOM 593 C CA . THR A 1 82 ? 8.719 -5.794 0.912 1.00 81.31 82 THR A CA 1
ATOM 594 C C . THR A 1 82 ? 9.551 -5.781 -0.353 1.00 81.31 82 THR A C 1
ATOM 596 O O . THR A 1 82 ? 9.863 -6.902 -0.812 1.00 81.31 82 THR A O 1
#

Foldseek 3Di:
DPDQDQLLVVVVVCCVVVVDPDDPLLNVVSVLLSQLLVLPDDDDDDPVCVVDNDDRDHRDDDDDDDDPPPCPVVSVVSSVRD

Sequence (82 aa):
MASPRPVSDALAALVAKGALTCDSLQQAAAATLDRVAADLVEKPRGILDSLFGKPPRAARGAYLVGQVGRGKTMLMDLFFET

Radius of gyration: 15.89 Å; chains: 1; bounding box: 34×26×43 Å